Protein AF-P64653-F1 (afdb_monomer)

Radius of gyration: 23.09 Å; Cα contacts (8 Å, |Δi|>4): 3; chains: 1; bounding box: 32×13×66 Å

Structure (mmCIF, N/CA/C/O backbone):
data_AF-P64653-F1
#
_entry.id   AF-P64653-F1
#
loop_
_atom_site.group_PDB
_atom_site.id
_atom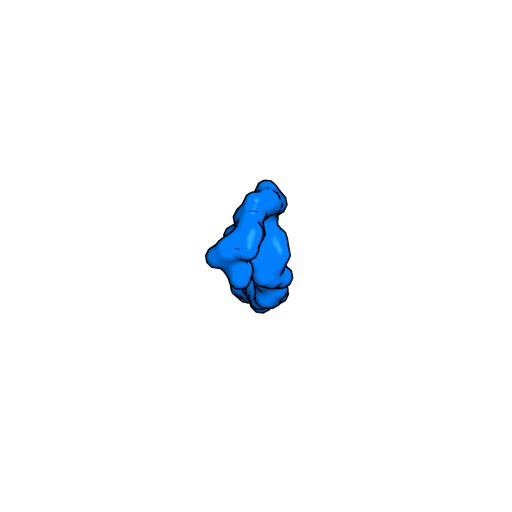_site.type_symbol
_atom_site.label_atom_id
_atom_site.label_alt_id
_atom_site.label_comp_id
_atom_site.label_asym_id
_atom_site.label_entity_id
_atom_site.label_seq_id
_atom_site.pdbx_PDB_ins_code
_atom_site.Cartn_x
_atom_site.Cartn_y
_atom_site.Cartn_z
_atom_site.occupancy
_atom_site.B_iso_or_equiv
_atom_site.auth_seq_id
_atom_site.auth_comp_id
_atom_site.auth_asym_id
_atom_site.auth_atom_id
_atom_site.pdbx_PDB_model_num
ATOM 1 N N . MET A 1 1 ? -14.235 12.379 26.7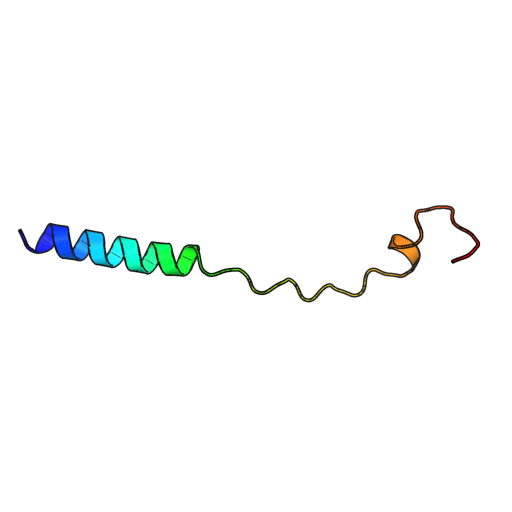84 1.00 63.38 1 MET A N 1
ATOM 2 C CA . MET A 1 1 ? -12.966 12.004 26.110 1.00 63.38 1 MET A CA 1
ATOM 3 C C . MET A 1 1 ? -13.161 11.210 24.813 1.00 63.38 1 MET A C 1
ATOM 5 O O . MET A 1 1 ? -12.514 11.550 23.833 1.00 63.38 1 MET A O 1
ATOM 9 N N . TYR A 1 2 ? -14.076 10.234 24.747 1.00 81.44 2 TYR A N 1
ATOM 10 C CA . TYR A 1 2 ? -14.270 9.350 23.579 1.00 81.44 2 TYR A CA 1
ATOM 11 C C . TYR A 1 2 ? -14.524 10.034 22.222 1.00 81.44 2 TYR A C 1
ATOM 13 O O . TYR 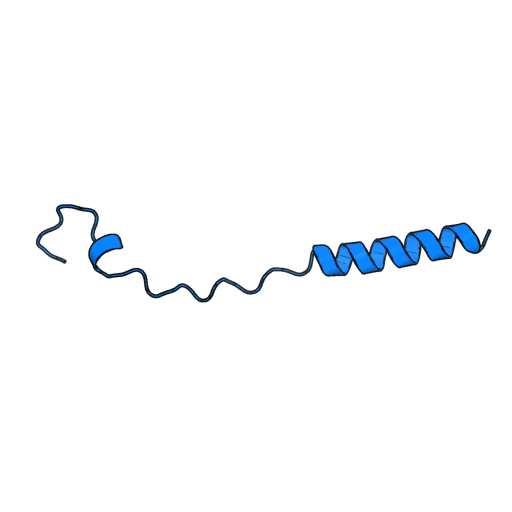A 1 2 ? -14.026 9.574 21.200 1.00 81.44 2 TYR A O 1
ATOM 21 N N . ARG A 1 3 ? -15.235 11.171 22.191 1.00 82.81 3 ARG A N 1
ATOM 22 C CA . ARG A 1 3 ? -15.568 11.868 20.933 1.00 82.81 3 ARG A CA 1
ATOM 23 C C . ARG A 1 3 ? -14.333 12.287 20.118 1.00 82.81 3 ARG A C 1
ATOM 25 O O . ARG A 1 3 ? -14.358 12.197 18.897 1.00 82.81 3 ARG A O 1
ATOM 32 N N . ARG A 1 4 ? -13.250 12.722 20.778 1.00 85.50 4 ARG A N 1
ATOM 33 C CA . ARG A 1 4 ? -12.000 13.103 20.089 1.00 85.50 4 ARG A CA 1
ATOM 34 C C . ARG A 1 4 ? -11.258 11.885 19.538 1.00 85.50 4 ARG A C 1
ATOM 36 O O . ARG A 1 4 ? -10.666 11.981 18.470 1.00 85.50 4 ARG A O 1
ATOM 43 N N . LEU A 1 5 ? -11.317 10.755 20.245 1.00 87.88 5 LEU A N 1
ATOM 44 C CA . LEU A 1 5 ? -10.693 9.503 19.818 1.00 87.88 5 LEU A CA 1
ATOM 45 C C . LEU A 1 5 ? -11.322 8.999 18.513 1.00 87.88 5 LEU A C 1
ATOM 47 O O . LEU A 1 5 ? -10.603 8.681 17.572 1.00 87.88 5 LEU A O 1
ATOM 51 N N . LEU A 1 6 ? -12.658 9.012 18.436 1.00 89.94 6 LEU A N 1
ATOM 52 C CA . LEU A 1 6 ? -13.389 8.594 17.238 1.00 89.94 6 LEU A CA 1
ATOM 53 C C . LEU A 1 6 ? -13.003 9.438 16.019 1.00 89.94 6 LEU A C 1
ATOM 55 O O . LEU A 1 6 ? -12.681 8.881 14.978 1.00 89.94 6 LEU A O 1
ATOM 59 N N . LEU A 1 7 ? -12.956 10.767 16.156 1.00 90.44 7 LEU A N 1
ATOM 60 C CA . LEU A 1 7 ? -12.569 11.659 15.055 1.00 90.44 7 LEU A CA 1
ATOM 61 C C . LEU A 1 7 ? -11.144 11.393 14.545 1.00 90.44 7 LEU A C 1
ATOM 63 O O . LEU A 1 7 ? -10.921 11.401 13.337 1.00 90.44 7 LEU A O 1
ATOM 67 N N . ASN A 1 8 ? -10.193 11.121 15.445 1.00 90.00 8 ASN A N 1
ATOM 68 C CA . ASN A 1 8 ? -8.820 10.789 15.053 1.00 90.00 8 ASN A CA 1
ATOM 69 C C . ASN A 1 8 ? -8.742 9.437 14.333 1.00 90.00 8 ASN A C 1
ATOM 71 O O . ASN A 1 8 ? -8.056 9.329 13.320 1.00 90.00 8 ASN A O 1
ATOM 75 N N . LEU A 1 9 ? -9.480 8.432 14.817 1.00 91.31 9 LEU A N 1
ATOM 76 C CA . LEU A 1 9 ? -9.581 7.125 14.162 1.00 91.31 9 LEU A CA 1
ATOM 77 C C . LEU A 1 9 ? -10.160 7.249 12.750 1.00 91.31 9 LEU A C 1
ATOM 79 O O . LEU A 1 9 ? -9.562 6.737 11.807 1.00 91.31 9 LEU A O 1
ATOM 83 N N . PHE A 1 10 ? -11.270 7.977 12.588 1.00 91.06 10 PHE A N 1
ATOM 84 C CA . PHE A 1 10 ? -11.845 8.245 11.268 1.00 91.06 10 PHE A CA 1
ATOM 85 C C . PHE A 1 10 ? -10.829 8.936 10.352 1.00 91.06 10 PHE A C 1
ATOM 87 O O . PHE A 1 10 ? -10.613 8.474 9.235 1.00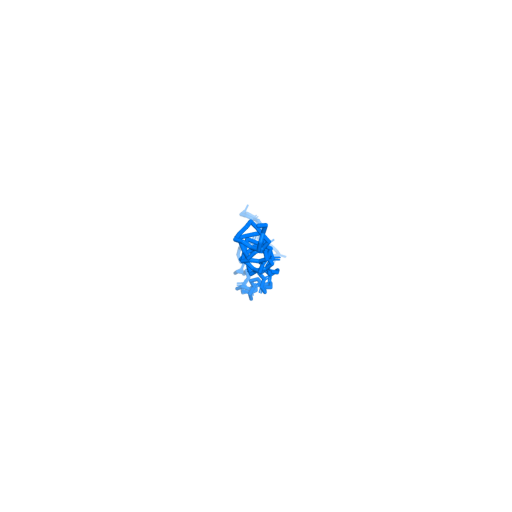 91.06 10 PHE A O 1
ATOM 94 N N . CYS A 1 11 ? -10.150 9.982 10.832 1.00 91.62 11 CYS A N 1
ATOM 95 C CA . CYS A 1 11 ? -9.144 10.707 10.054 1.00 91.62 11 CYS A CA 1
ATOM 96 C C . CYS A 1 11 ? -8.014 9.789 9.551 1.00 91.62 11 CYS A C 1
ATOM 98 O O . CYS A 1 11 ? -7.677 9.829 8.369 1.00 91.62 11 CYS A O 1
ATOM 100 N N . MET A 1 12 ? -7.481 8.913 10.411 1.00 89.81 12 MET A N 1
ATOM 101 C CA . MET A 1 12 ? -6.423 7.966 10.033 1.00 89.81 12 MET A CA 1
ATOM 102 C C . MET A 1 12 ? -6.876 6.966 8.962 1.00 89.81 12 MET A C 1
ATOM 104 O O . MET A 1 12 ? -6.122 6.695 8.030 1.00 89.81 12 MET A O 1
ATOM 108 N N . VAL A 1 13 ? -8.108 6.456 9.047 1.00 89.44 13 VAL A N 1
ATOM 109 C CA . VAL A 1 13 ? -8.659 5.531 8.038 1.00 89.44 13 VAL A CA 1
ATOM 110 C C . VAL A 1 13 ? -8.813 6.223 6.679 1.00 89.44 13 VAL A C 1
ATOM 112 O O . VAL A 1 13 ? -8.433 5.656 5.654 1.00 89.44 13 VAL A O 1
ATOM 115 N N . PHE A 1 14 ? -9.309 7.464 6.653 1.00 88.44 14 PHE A N 1
ATOM 116 C CA . PHE A 1 14 ? -9.417 8.233 5.408 1.00 88.44 14 PHE A CA 1
ATOM 117 C C . PHE A 1 14 ? -8.043 8.571 4.816 1.00 88.44 14 PHE A C 1
ATOM 119 O O . PHE A 1 14 ? -7.848 8.426 3.611 1.00 88.44 14 PHE A O 1
ATOM 126 N N . LEU A 1 15 ? -7.071 8.951 5.651 1.00 88.25 15 LEU A N 1
ATOM 127 C CA . LEU A 1 15 ? -5.690 9.188 5.220 1.00 88.25 15 LEU A CA 1
ATOM 128 C C . LEU A 1 15 ? -5.072 7.942 4.575 1.00 88.25 15 LEU A C 1
ATOM 130 O O . LEU A 1 15 ? -4.457 8.052 3.517 1.00 88.25 15 LEU A O 1
ATOM 134 N N . GLN A 1 16 ? -5.274 6.757 5.158 1.00 85.56 16 GLN A N 1
ATOM 135 C CA . GLN A 1 16 ? -4.796 5.498 4.577 1.00 85.56 16 GLN A CA 1
ATOM 136 C C . GLN A 1 16 ? -5.425 5.200 3.209 1.00 85.56 16 GLN A C 1
ATOM 138 O O . GLN A 1 16 ? -4.736 4.698 2.323 1.00 85.56 16 GLN A O 1
ATOM 143 N N . ALA A 1 17 ? -6.704 5.530 3.012 1.00 81.00 17 ALA A N 1
ATOM 144 C CA . ALA A 1 17 ? -7.367 5.366 1.719 1.00 81.00 17 ALA A CA 1
ATOM 145 C C . ALA A 1 17 ? -6.821 6.336 0.656 1.00 81.00 17 ALA A C 1
ATOM 147 O O . ALA A 1 17 ? -6.630 5.932 -0.490 1.00 81.00 17 ALA A O 1
ATOM 148 N N . CYS A 1 18 ? -6.519 7.583 1.035 1.00 82.25 18 CYS A N 1
ATOM 149 C CA . CYS A 1 18 ? -5.907 8.576 0.144 1.00 82.25 18 CYS A CA 1
ATOM 150 C C . CYS A 1 18 ? -4.452 8.241 -0.213 1.00 82.25 18 CYS A C 1
ATOM 152 O O . CYS A 1 18 ? -4.002 8.545 -1.312 1.00 82.25 18 CYS A O 1
ATOM 154 N N . LEU A 1 19 ? -3.720 7.619 0.713 1.00 81.06 19 LEU A N 1
ATOM 155 C CA . LEU A 1 19 ? -2.329 7.199 0.527 1.00 81.06 19 LEU A CA 1
ATOM 156 C C . LEU A 1 19 ? -2.202 5.834 -0.155 1.00 81.06 19 LEU A C 1
ATOM 158 O O . LEU A 1 19 ? -1.085 5.337 -0.311 1.00 81.06 19 LEU A O 1
ATOM 162 N N . LYS A 1 20 ? -3.320 5.204 -0.544 1.00 79.56 20 LYS A N 1
ATOM 163 C CA . LYS A 1 20 ? -3.271 3.937 -1.263 1.00 79.56 20 LYS A CA 1
ATOM 164 C C . LYS A 1 20 ? -2.476 4.163 -2.553 1.00 79.56 20 LYS A C 1
ATOM 166 O O . LYS A 1 20 ? -2.876 5.015 -3.348 1.00 79.56 20 LYS A O 1
ATOM 171 N N . PRO A 1 21 ? -1.367 3.432 -2.762 1.00 76.31 21 PRO A N 1
ATOM 172 C CA . PRO A 1 21 ? -0.564 3.606 -3.957 1.00 76.31 21 PRO A CA 1
ATOM 173 C C . PRO A 1 21 ? -1.463 3.390 -5.171 1.00 76.31 21 PRO A C 1
ATOM 175 O O . PRO A 1 21 ? -2.182 2.387 -5.257 1.00 76.31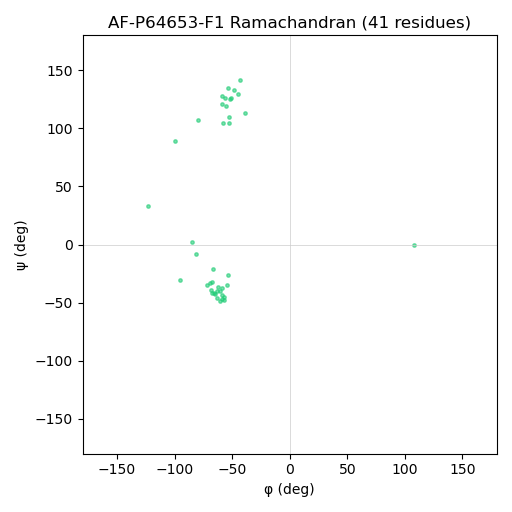 21 PRO A O 1
ATOM 178 N N . MET A 1 22 ? -1.466 4.371 -6.072 1.00 71.88 22 MET A N 1
ATOM 179 C CA . MET A 1 22 ? -2.122 4.225 -7.361 1.00 71.88 22 MET A CA 1
ATOM 180 C C . MET A 1 22 ? -1.469 3.028 -8.047 1.00 71.88 22 MET A C 1
ATOM 182 O O . MET A 1 22 ? -0.243 2.944 -8.096 1.00 71.88 22 MET A O 1
ATOM 186 N N . SER A 1 23 ? -2.278 2.074 -8.512 1.00 73.31 23 SER A N 1
ATOM 187 C CA . SER A 1 23 ? -1.763 1.003 -9.361 1.00 73.31 23 SER A CA 1
ATOM 188 C C . SER A 1 23 ? -1.030 1.648 -10.523 1.00 73.31 23 SER A C 1
ATOM 190 O O . SER A 1 23 ? -1.558 2.611 -11.089 1.00 73.31 23 SER A O 1
ATOM 192 N N . ASP A 1 24 ? 0.163 1.140 -10.838 1.00 68.12 24 ASP A N 1
ATOM 193 C CA . ASP A 1 24 ? 0.954 1.659 -11.943 1.00 68.12 24 ASP A CA 1
ATOM 194 C C . ASP A 1 24 ? 0.036 1.850 -13.150 1.00 68.12 24 ASP A C 1
ATOM 196 O O . ASP A 1 24 ? -0.747 0.937 -13.468 1.00 68.12 24 ASP A O 1
ATOM 200 N N . PRO A 1 25 ? 0.055 3.036 -13.786 1.00 66.94 25 PRO A N 1
ATOM 201 C CA . PRO A 1 25 ? -0.687 3.210 -15.015 1.00 66.94 25 PRO A CA 1
ATOM 202 C C . PRO A 1 25 ? -0.250 2.064 -15.918 1.00 66.94 25 PRO A C 1
ATOM 204 O O . PRO A 1 25 ? 0.949 1.851 -16.109 1.00 66.94 25 PRO A O 1
ATOM 207 N N . LYS A 1 26 ? -1.213 1.275 -16.417 1.00 66.31 26 LYS A N 1
ATOM 208 C CA . LYS A 1 26 ? -0.933 0.349 -17.512 1.00 66.31 26 LYS A CA 1
ATOM 209 C C . LYS A 1 26 ? -0.299 1.226 -18.571 1.00 66.31 26 LYS A C 1
ATOM 211 O O . LYS A 1 26 ? -1.010 2.049 -19.138 1.00 66.31 26 LYS A O 1
ATOM 216 N N . ALA A 1 27 ? 1.019 1.126 -18.723 1.00 63.41 27 ALA A N 1
ATOM 217 C CA . A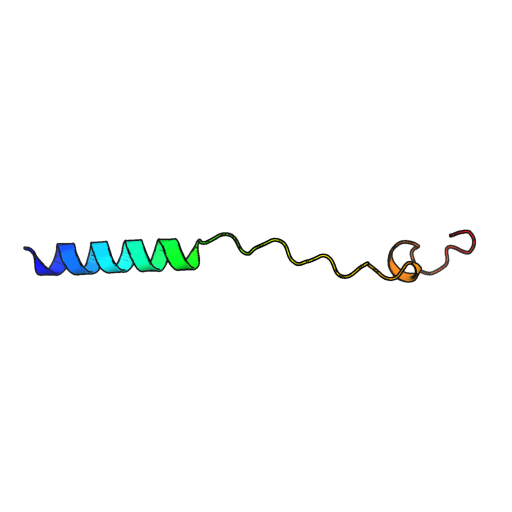LA A 1 27 ? 1.742 1.918 -19.688 1.00 63.41 27 ALA A CA 1
ATOM 218 C C . ALA A 1 27 ? 1.093 1.579 -21.023 1.00 63.41 27 ALA A C 1
ATOM 220 O O . ALA A 1 27 ? 1.224 0.459 -21.527 1.00 63.41 27 ALA A O 1
ATOM 221 N N . GLU A 1 28 ? 0.280 2.506 -21.522 1.00 62.38 28 GLU A N 1
ATOM 222 C CA . GLU A 1 28 ? -0.163 2.485 -22.897 1.00 62.38 28 GLU A CA 1
ATOM 223 C C . GLU A 1 28 ? 1.119 2.335 -23.701 1.00 62.38 28 GLU A C 1
ATOM 225 O O . GLU A 1 28 ? 2.101 3.030 -23.420 1.00 62.38 28 GLU A O 1
ATOM 230 N N . LYS A 1 29 ? 1.173 1.323 -24.575 1.00 63.03 29 LYS A N 1
ATOM 231 C CA . LYS A 1 29 ? 2.362 1.080 -25.388 1.00 63.03 29 LYS A CA 1
ATOM 232 C C . LYS A 1 29 ? 2.679 2.402 -26.067 1.00 63.03 29 LYS A C 1
ATOM 234 O O . LYS A 1 29 ? 1.903 2.846 -26.903 1.00 63.03 29 LYS A O 1
ATOM 239 N N . VAL A 1 30 ? 3.770 3.034 -25.638 1.00 62.06 30 VAL A N 1
ATOM 240 C CA . VAL A 1 30 ? 4.248 4.271 -26.239 1.00 62.06 30 VAL A CA 1
ATOM 241 C C . VAL A 1 30 ? 4.407 3.951 -27.713 1.00 62.06 30 VAL A C 1
ATOM 243 O O . VAL A 1 30 ? 5.123 3.004 -28.049 1.00 62.06 30 VAL A O 1
ATOM 246 N N . ASP A 1 31 ? 3.661 4.664 -28.555 1.00 62.34 31 ASP A N 1
ATOM 247 C CA . ASP A 1 31 ? 3.731 4.503 -30.000 1.00 62.34 31 ASP A CA 1
ATOM 248 C C . ASP A 1 31 ? 5.212 4.531 -30.396 1.00 62.34 31 ASP A C 1
ATOM 250 O O . ASP A 1 31 ? 5.980 5.353 -29.879 1.00 62.34 31 ASP A O 1
ATOM 254 N N . SER A 1 32 ? 5.653 3.595 -31.237 1.00 61.47 32 SER A N 1
ATOM 255 C CA . SER A 1 32 ? 7.067 3.468 -31.620 1.00 61.47 32 SER A CA 1
ATOM 256 C C . SER A 1 32 ? 7.627 4.789 -32.159 1.00 61.47 32 SER A C 1
ATOM 258 O O . SER A 1 32 ? 8.807 5.085 -31.983 1.00 61.47 32 SER A O 1
ATOM 260 N N . GLN A 1 33 ? 6.753 5.634 -32.714 1.00 56.28 33 GLN A N 1
ATOM 261 C CA . GLN A 1 33 ? 7.077 6.974 -33.188 1.00 56.28 33 GLN A CA 1
ATOM 262 C C . GLN A 1 33 ? 7.480 7.967 -32.074 1.00 56.28 33 GLN A C 1
ATOM 264 O O . GLN A 1 33 ? 8.144 8.960 -32.355 1.00 56.28 33 GLN A O 1
ATOM 269 N N . VAL A 1 34 ? 7.106 7.724 -30.813 1.00 58.66 34 VAL A N 1
ATOM 270 C CA . VAL A 1 34 ? 7.478 8.567 -29.660 1.00 58.66 34 VAL A CA 1
ATOM 271 C C . VAL A 1 34 ? 8.720 8.029 -28.941 1.00 58.66 34 VAL A C 1
ATOM 273 O O . VAL A 1 34 ? 9.504 8.822 -28.420 1.00 58.66 34 VAL A O 1
ATOM 276 N N . GLN A 1 35 ? 8.952 6.707 -28.936 1.00 57.78 35 GLN A N 1
ATOM 277 C CA . GLN A 1 35 ? 10.213 6.144 -28.416 1.00 57.78 35 GLN A CA 1
ATOM 278 C C . GLN A 1 35 ? 11.411 6.518 -29.286 1.00 57.78 35 GLN A C 1
ATOM 280 O O . GLN A 1 35 ? 12.514 6.731 -28.781 1.00 57.78 35 GLN A O 1
ATOM 285 N N . CYS A 1 36 ? 11.181 6.646 -30.584 1.00 63.38 36 CYS A N 1
ATOM 286 C CA . CYS A 1 36 ? 12.188 7.055 -31.536 1.00 63.38 36 CYS A CA 1
ATOM 287 C C . CYS A 1 36 ? 11.974 8.533 -31.815 1.00 63.38 36 CYS A C 1
ATOM 289 O O . CYS A 1 36 ? 11.176 8.910 -32.664 1.00 63.38 36 CYS A O 1
ATOM 291 N N . GLY A 1 37 ? 12.627 9.372 -31.002 1.00 60.94 37 GLY A N 1
ATOM 292 C CA . GLY A 1 37 ? 12.456 10.823 -31.013 1.00 60.94 37 GLY A CA 1
ATOM 293 C C . GLY A 1 37 ? 12.401 11.395 -32.433 1.00 60.94 37 GLY A C 1
ATOM 294 O O . GLY A 1 37 ? 13.108 10.924 -33.331 1.00 60.94 37 GLY A O 1
ATOM 295 N N . PHE A 1 38 ? 11.532 12.395 -32.617 1.00 58.72 38 PHE A N 1
ATOM 296 C CA . PHE A 1 38 ? 11.241 13.049 -33.896 1.00 58.72 38 PHE A CA 1
ATOM 297 C C . PHE A 1 38 ? 12.518 13.236 -34.737 1.00 58.72 38 PHE A C 1
ATOM 299 O O . PHE A 1 38 ? 13.406 13.997 -34.360 1.00 58.72 38 PHE A O 1
ATOM 306 N N .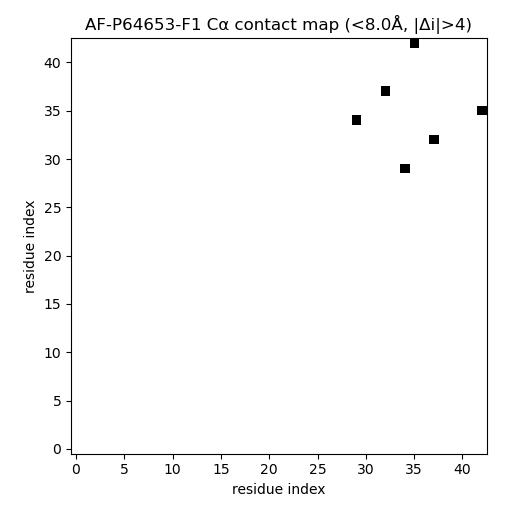 GLY A 1 39 ? 12.613 12.534 -35.872 1.00 63.72 39 GLY A N 1
ATOM 307 C CA . GLY A 1 39 ? 13.753 12.627 -36.798 1.00 63.72 39 GLY A CA 1
ATOM 308 C C . GLY A 1 39 ? 14.704 11.425 -36.832 1.00 63.72 39 GLY A C 1
ATOM 30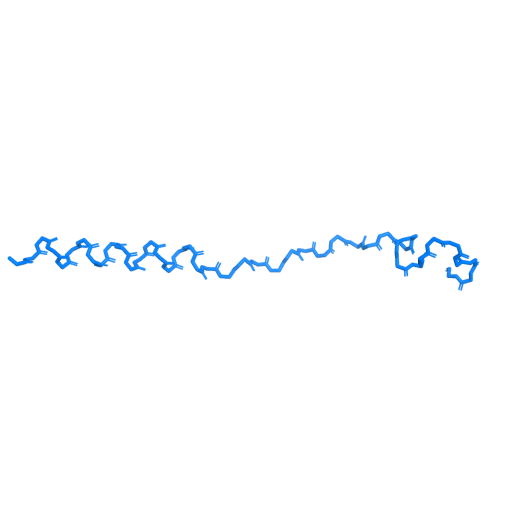9 O O . GLY A 1 39 ? 15.631 11.427 -37.641 1.00 63.72 39 GLY A O 1
ATOM 310 N N . SER A 1 40 ? 14.467 10.386 -36.031 1.00 62.81 40 SER A N 1
ATOM 311 C CA . SER A 1 40 ? 15.215 9.124 -36.118 1.00 62.81 40 SER A CA 1
ATOM 312 C C . SER A 1 40 ? 14.667 8.281 -37.278 1.00 62.81 40 SER A C 1
ATOM 314 O O . SER A 1 40 ? 13.553 7.777 -37.190 1.00 62.81 40 SER A O 1
ATOM 316 N N . LYS A 1 41 ? 15.407 8.169 -38.389 1.00 61.59 41 LYS A N 1
ATOM 317 C CA . LYS A 1 4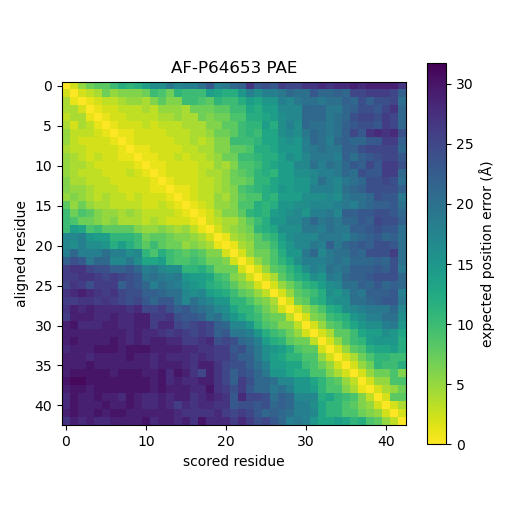1 ? 14.991 7.394 -39.579 1.00 61.59 41 LYS A CA 1
ATOM 318 C C . LYS A 1 41 ? 15.245 5.882 -39.471 1.00 61.59 41 LYS A C 1
ATOM 320 O O . LYS A 1 41 ? 14.794 5.149 -40.341 1.00 61.59 41 LYS A O 1
ATOM 325 N N . ASP A 1 42 ? 15.951 5.445 -38.428 1.00 62.56 42 ASP A N 1
ATOM 326 C CA . ASP A 1 42 ? 16.493 4.084 -38.283 1.00 62.56 42 ASP A CA 1
ATOM 327 C C . ASP A 1 42 ? 16.005 3.377 -37.005 1.00 62.56 42 ASP A C 1
ATOM 329 O O . ASP A 1 42 ? 16.715 2.579 -36.390 1.00 62.56 42 ASP A O 1
ATOM 333 N N . CYS A 1 43 ? 14.776 3.692 -36.612 1.00 58.69 43 CYS A N 1
ATOM 334 C CA . CYS A 1 43 ? 13.935 2.887 -35.741 1.00 58.69 43 CYS A CA 1
ATOM 335 C C . CYS A 1 43 ? 12.691 2.491 -36.553 1.00 58.69 43 CYS A C 1
ATOM 337 O O . CYS A 1 43 ? 12.219 1.356 -36.363 1.00 58.69 43 CYS A O 1
#

Foldseek 3Di:
DVVVVVVVVVVVVVVVVVPPDDDPPPPPPDPVCVVQPPPNPPD

Secondary structure (DSSP, 8-state):
-HHHHHHHHHHHHHHHHHTSPPP--------HHHHS-TT-S--

Organism: Helicobacter pylori (strain ATCC 700392 / 26695) (NCBI:txid85962)

Solvent-accessible surface area (backbone atoms only — not comparable to full-atom values): 2902 Å² total; per-residue (Å²): 118,66,72,61,55,54,54,52,54,53,50,52,54,53,50,53,62,73,65,50,78,75,74,76,73,77,75,68,78,71,53,69,70,66,78,38,52,91,86,60,90,90,116

pLDDT: mean 73.8, std 12.31, range [56.28, 91.62]

Sequence (43 aa):
MYRRLLLNLFCMVFLQACLKPMSDPKAEKVDSQVQCGFGSKDC

Mean predicted aligned error: 15.21 Å